Protein AF-A0A352KC32-F1 (afdb_monomer)

Structure (mmCIF, N/CA/C/O backbone):
data_AF-A0A352KC32-F1
#
_entry.id   AF-A0A352KC32-F1
#
loop_
_atom_site.group_PDB
_atom_site.id
_atom_site.type_symbol
_atom_site.label_atom_id
_atom_site.label_alt_id
_atom_site.label_comp_id
_atom_site.label_asym_id
_atom_site.label_entity_id
_atom_site.label_seq_id
_atom_site.pdbx_PDB_ins_code
_atom_site.Cartn_x
_atom_site.Cartn_y
_atom_site.Cartn_z
_atom_site.occupancy
_atom_site.B_iso_or_equiv
_atom_site.auth_seq_id
_atom_site.auth_comp_id
_atom_site.auth_asym_id
_atom_site.auth_atom_id
_atom_site.pdbx_PDB_model_num
ATOM 1 N N . MET A 1 1 ? 51.357 -17.693 -65.864 1.00 36.91 1 MET A N 1
ATOM 2 C CA . MET A 1 1 ? 51.277 -16.265 -65.461 1.00 36.91 1 MET A CA 1
ATOM 3 C C . MET A 1 1 ? 49.953 -16.046 -64.726 1.00 36.91 1 MET A C 1
ATOM 5 O O . MET A 1 1 ? 49.029 -16.801 -64.995 1.00 36.91 1 MET A O 1
ATOM 9 N N . PRO A 1 2 ? 49.910 -15.166 -63.713 1.00 43.62 2 PRO A N 1
ATOM 10 C CA . PRO A 1 2 ? 49.314 -15.460 -62.405 1.00 43.62 2 PRO A CA 1
ATOM 11 C C . PRO A 1 2 ? 47.832 -15.084 -62.255 1.00 43.62 2 PRO A C 1
ATOM 13 O O . PRO A 1 2 ? 47.400 -14.008 -62.651 1.00 43.62 2 PRO A O 1
ATOM 16 N N . THR A 1 3 ? 47.097 -15.951 -61.563 1.00 60.97 3 THR A N 1
ATOM 17 C CA . THR A 1 3 ? 45.861 -15.674 -60.820 1.00 60.97 3 THR A CA 1
ATOM 18 C C . THR A 1 3 ? 46.192 -14.867 -59.562 1.00 60.97 3 THR A C 1
ATOM 20 O O . THR A 1 3 ? 46.919 -15.380 -58.714 1.00 60.97 3 THR A O 1
ATOM 23 N N . LYS A 1 4 ? 45.636 -13.658 -59.379 1.00 47.47 4 LYS A N 1
ATOM 24 C CA . LYS A 1 4 ? 45.514 -13.022 -58.051 1.00 47.47 4 LYS A CA 1
ATOM 25 C C . LYS A 1 4 ? 44.247 -12.162 -57.929 1.00 47.47 4 LYS A C 1
ATOM 27 O O . LYS A 1 4 ? 44.092 -11.168 -58.622 1.00 47.47 4 LYS A O 1
ATOM 32 N N . ALA A 1 5 ? 43.376 -12.647 -57.041 1.00 47.00 5 ALA A N 1
ATOM 33 C CA . ALA A 1 5 ? 42.469 -11.965 -56.117 1.00 47.00 5 ALA A CA 1
ATOM 34 C C . ALA A 1 5 ? 41.763 -10.668 -56.560 1.00 47.00 5 ALA A C 1
ATOM 36 O O . ALA A 1 5 ? 42.371 -9.608 -56.650 1.00 47.00 5 ALA A O 1
ATOM 37 N N . LYS A 1 6 ? 40.425 -10.736 -56.653 1.00 45.84 6 LYS A N 1
ATOM 38 C CA . LYS A 1 6 ? 39.566 -9.593 -56.318 1.00 45.84 6 LYS A CA 1
ATOM 39 C C . LYS A 1 6 ? 39.875 -9.202 -54.871 1.00 45.84 6 LYS A C 1
ATOM 41 O O . LYS A 1 6 ? 39.593 -9.980 -53.963 1.00 45.84 6 LYS A O 1
ATOM 46 N N . GLU A 1 7 ? 40.463 -8.032 -54.667 1.00 47.50 7 GLU A N 1
ATOM 47 C CA . GLU A 1 7 ? 40.561 -7.403 -53.354 1.00 47.50 7 GLU A CA 1
ATOM 48 C C . GLU A 1 7 ? 39.149 -7.039 -52.883 1.00 47.50 7 GLU A C 1
ATOM 50 O O . GLU A 1 7 ? 38.605 -5.987 -53.202 1.00 47.50 7 GLU A O 1
ATOM 55 N N . THR A 1 8 ? 38.513 -7.941 -52.142 1.00 46.59 8 THR A N 1
ATOM 56 C CA . THR A 1 8 ? 37.409 -7.581 -51.253 1.00 46.59 8 THR A CA 1
ATOM 57 C C . THR A 1 8 ? 38.009 -7.014 -49.976 1.00 46.59 8 THR A C 1
ATOM 59 O O . THR A 1 8 ? 38.091 -7.700 -48.958 1.00 46.59 8 THR A O 1
ATOM 62 N N . THR A 1 9 ? 38.467 -5.768 -50.031 1.00 52.62 9 THR A N 1
ATOM 63 C CA . THR A 1 9 ? 38.640 -4.967 -48.818 1.00 52.62 9 THR A CA 1
ATOM 64 C C . THR A 1 9 ? 37.227 -4.641 -48.325 1.00 52.62 9 THR A C 1
ATOM 66 O O . THR A 1 9 ? 36.466 -4.056 -49.100 1.00 52.62 9 THR A O 1
ATOM 69 N N . PRO A 1 10 ? 36.806 -5.034 -47.106 1.00 53.97 10 PRO A N 1
ATOM 70 C CA . PRO A 1 10 ? 35.494 -4.657 -46.592 1.00 53.97 10 PRO A CA 1
ATOM 71 C C . PRO A 1 10 ? 35.464 -3.133 -46.484 1.00 53.97 10 PRO A C 1
ATOM 73 O O . PRO A 1 10 ? 36.173 -2.546 -45.668 1.00 53.97 10 PRO A O 1
ATOM 76 N N . GLY A 1 11 ? 34.725 -2.487 -47.382 1.00 51.56 11 GLY A N 1
ATOM 77 C CA . GLY A 1 11 ? 34.637 -1.038 -47.433 1.00 51.56 11 GLY A CA 1
ATOM 78 C C . GLY A 1 11 ? 34.040 -0.501 -46.138 1.00 51.56 11 GLY A C 1
ATOM 79 O O . GLY A 1 11 ? 32.952 -0.902 -45.724 1.00 51.56 11 GLY A O 1
ATOM 80 N N . PHE A 1 12 ? 34.744 0.444 -45.526 1.00 61.41 12 PHE A N 1
ATOM 81 C CA . PHE A 1 12 ? 34.192 1.377 -44.550 1.00 61.41 12 PHE A CA 1
ATOM 82 C C . PHE A 1 12 ? 33.268 2.356 -45.309 1.00 61.41 12 PHE A C 1
ATOM 84 O O . PHE A 1 12 ? 33.608 3.505 -45.566 1.00 61.41 12 PHE A O 1
ATOM 91 N N . ASP A 1 13 ? 32.147 1.839 -45.808 1.00 74.75 13 ASP A N 1
ATOM 92 C CA . ASP A 1 13 ? 31.092 2.580 -46.505 1.00 74.75 13 ASP A CA 1
ATOM 93 C C . ASP A 1 13 ? 30.284 3.413 -45.485 1.00 74.75 13 ASP A C 1
ATOM 95 O O . ASP A 1 13 ? 30.154 3.039 -44.317 1.00 74.75 13 ASP A O 1
ATOM 99 N N . LYS A 1 14 ? 29.740 4.555 -45.923 1.00 76.75 14 LYS A N 1
ATOM 100 C CA . LYS A 1 14 ? 28.806 5.402 -45.171 1.00 76.75 14 LYS A CA 1
ATOM 101 C C . LYS A 1 14 ? 27.666 4.593 -44.533 1.00 76.75 14 LYS A C 1
ATOM 103 O O . LYS A 1 14 ? 27.312 4.878 -43.394 1.00 76.75 14 LYS A O 1
ATOM 108 N N . SER A 1 15 ? 27.153 3.561 -45.207 1.00 78.56 15 SER A N 1
ATOM 109 C CA . SER A 1 15 ? 26.128 2.658 -44.659 1.00 78.56 15 SER A CA 1
ATOM 110 C C . SER A 1 15 ? 26.620 1.889 -43.420 1.00 78.56 15 SER A C 1
ATOM 112 O O . SER A 1 15 ? 25.914 1.794 -42.416 1.00 78.56 15 SER A O 1
ATOM 114 N N . THR A 1 16 ? 27.869 1.416 -43.440 1.00 79.44 16 THR A N 1
ATOM 115 C CA . THR A 1 16 ? 28.534 0.769 -42.301 1.00 79.44 16 THR A CA 1
ATOM 116 C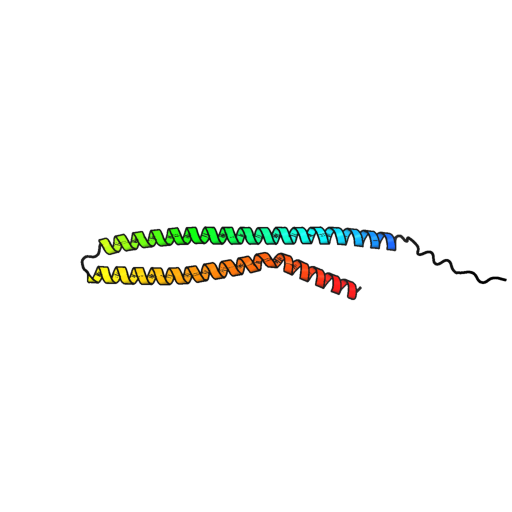 C . THR A 1 16 ? 28.749 1.760 -41.158 1.00 79.44 16 THR A C 1
ATOM 118 O O . THR A 1 16 ? 28.529 1.414 -39.999 1.00 79.44 16 THR A O 1
ATOM 121 N N . MET A 1 17 ? 29.130 3.006 -41.457 1.00 80.38 17 MET A N 1
ATOM 122 C CA . MET A 1 17 ? 29.277 4.058 -40.442 1.00 80.38 17 MET A CA 1
ATOM 123 C C . MET A 1 17 ? 27.938 4.430 -39.789 1.00 80.38 17 MET A C 1
ATOM 125 O O . MET A 1 17 ? 27.876 4.548 -38.567 1.00 80.38 17 MET A O 1
ATOM 129 N N . GLU A 1 18 ? 26.865 4.555 -40.572 1.00 82.25 18 GLU A N 1
ATOM 130 C CA . GLU A 1 18 ? 25.507 4.809 -40.073 1.00 82.25 18 GLU A CA 1
ATOM 131 C C . GLU A 1 18 ? 24.999 3.645 -39.210 1.00 82.25 18 GLU A C 1
ATOM 133 O O . GLU A 1 18 ? 24.436 3.874 -38.141 1.00 82.25 18 GLU A O 1
ATOM 138 N N . ALA A 1 19 ? 25.255 2.396 -39.612 1.00 80.62 19 ALA A N 1
ATOM 139 C CA . ALA A 1 19 ? 24.900 1.215 -38.824 1.00 80.62 19 ALA A CA 1
ATOM 140 C C . ALA A 1 19 ? 25.668 1.146 -37.492 1.00 80.62 19 ALA A C 1
ATOM 142 O O . ALA A 1 19 ? 25.079 0.839 -36.453 1.00 80.62 19 ALA A O 1
ATOM 143 N N . VAL A 1 20 ? 26.967 1.468 -37.499 1.00 80.88 20 VAL A N 1
ATOM 144 C CA . VAL A 1 20 ? 27.791 1.543 -36.280 1.00 80.88 20 VAL A CA 1
ATOM 145 C C . VAL A 1 20 ? 27.304 2.665 -35.361 1.00 80.88 20 VAL A C 1
ATOM 147 O O . VAL A 1 20 ? 27.170 2.443 -34.158 1.00 80.88 20 VAL A O 1
ATOM 150 N N . GLN A 1 21 ? 26.983 3.839 -35.910 1.00 84.62 21 GLN A N 1
ATOM 151 C CA . GLN A 1 21 ? 26.461 4.963 -35.133 1.00 84.62 21 GLN A CA 1
ATOM 152 C C . GLN A 1 21 ? 25.099 4.634 -34.507 1.00 84.62 21 GLN A C 1
ATOM 154 O O . GLN A 1 21 ? 24.927 4.799 -33.301 1.00 84.62 21 GLN A O 1
ATOM 159 N N . GLN A 1 22 ? 24.168 4.070 -35.281 1.00 84.69 22 GLN A N 1
ATOM 160 C CA . GLN A 1 22 ? 22.869 3.631 -34.763 1.00 84.69 22 GLN A CA 1
ATOM 161 C C . GLN A 1 22 ? 23.007 2.522 -33.710 1.00 84.69 22 GLN A C 1
ATOM 163 O O . GLN A 1 22 ? 22.259 2.500 -32.735 1.00 84.69 22 GLN A O 1
ATOM 168 N N . GLY A 1 23 ? 23.955 1.594 -33.875 1.00 82.44 23 GLY A N 1
ATOM 169 C CA . GLY A 1 23 ? 24.241 0.560 -32.877 1.00 82.44 23 GLY A CA 1
ATOM 170 C C . GLY A 1 23 ? 24.772 1.140 -31.562 1.00 82.44 23 GLY A C 1
ATOM 171 O O . GLY A 1 23 ? 24.360 0.707 -30.480 1.00 82.44 23 GLY A O 1
ATOM 172 N N . ALA A 1 24 ? 25.641 2.150 -31.648 1.00 82.38 24 ALA A N 1
ATOM 173 C CA . ALA A 1 24 ? 26.161 2.862 -30.486 1.00 82.38 24 ALA A CA 1
ATOM 174 C C . ALA A 1 24 ? 25.058 3.655 -29.761 1.00 82.38 24 ALA A C 1
ATOM 176 O O . ALA A 1 24 ? 24.911 3.507 -28.548 1.00 82.38 24 ALA A O 1
ATOM 177 N N . GLU A 1 25 ? 24.241 4.421 -30.493 1.00 85.75 25 GLU A N 1
ATOM 178 C CA . GLU A 1 25 ? 23.099 5.174 -29.946 1.00 85.75 25 GLU A CA 1
ATOM 179 C C . GLU A 1 25 ? 22.099 4.240 -29.245 1.00 85.75 25 GLU A C 1
ATOM 181 O O . GLU A 1 25 ? 21.777 4.446 -28.075 1.00 85.75 25 GLU A O 1
ATOM 186 N N . ARG A 1 26 ? 21.720 3.124 -29.887 1.00 84.69 26 ARG A N 1
ATOM 187 C CA . ARG A 1 26 ? 20.834 2.111 -29.282 1.00 84.69 26 ARG A CA 1
ATOM 188 C C . ARG A 1 26 ? 21.394 1.530 -27.987 1.00 84.69 26 ARG A C 1
ATOM 190 O O . ARG A 1 26 ? 20.644 1.322 -27.040 1.00 84.69 26 ARG A O 1
ATOM 197 N N . THR A 1 27 ? 22.697 1.262 -27.926 1.00 85.69 27 THR A N 1
ATOM 198 C CA . THR A 1 27 ? 23.332 0.700 -26.721 1.00 85.69 27 THR A CA 1
ATOM 199 C C . THR A 1 27 ? 23.298 1.692 -25.557 1.00 85.69 27 THR A C 1
ATOM 201 O O . THR A 1 27 ? 23.028 1.311 -24.412 1.00 85.69 27 THR A O 1
ATOM 204 N N . VAL A 1 28 ? 23.549 2.971 -25.845 1.00 88.88 28 VAL A N 1
ATOM 205 C CA . VAL A 1 28 ? 23.486 4.048 -24.852 1.00 88.88 28 VAL A CA 1
ATOM 206 C C . VAL A 1 28 ? 22.059 4.224 -24.340 1.00 88.88 28 VAL A C 1
ATOM 208 O O . VAL A 1 28 ? 21.856 4.263 -23.126 1.00 88.88 28 VAL A O 1
ATOM 211 N N . ASP A 1 29 ? 21.072 4.269 -25.230 1.00 89.31 29 ASP A N 1
ATOM 212 C CA . ASP A 1 29 ? 19.675 4.475 -24.841 1.00 89.31 29 ASP A CA 1
ATOM 213 C C . ASP A 1 29 ? 19.110 3.270 -24.082 1.00 89.31 29 ASP A C 1
ATOM 215 O O . ASP A 1 29 ? 18.513 3.439 -23.023 1.00 89.31 29 ASP A O 1
ATOM 219 N N . MET A 1 30 ? 19.430 2.038 -24.497 1.00 88.69 30 MET A N 1
ATOM 220 C CA . MET A 1 30 ? 19.081 0.841 -23.722 1.00 88.69 30 MET A CA 1
ATOM 221 C C . MET A 1 30 ? 19.645 0.875 -22.297 1.00 88.69 30 MET A C 1
ATOM 223 O O . MET A 1 30 ? 18.973 0.437 -21.361 1.00 88.69 30 MET A O 1
ATOM 227 N N . SER A 1 31 ? 20.869 1.382 -22.127 1.00 90.44 31 SER A N 1
ATOM 228 C CA . SER A 1 31 ? 21.504 1.505 -20.811 1.00 90.44 31 SER A CA 1
ATOM 229 C C . SER A 1 31 ? 20.808 2.555 -19.941 1.00 90.44 31 SER A C 1
ATOM 231 O O . SER A 1 31 ? 20.578 2.302 -18.757 1.00 90.44 31 SER A O 1
ATOM 233 N N . LYS A 1 32 ? 20.435 3.704 -20.522 1.00 94.31 32 LYS A N 1
ATOM 234 C CA . LYS A 1 32 ? 19.669 4.753 -19.831 1.00 94.31 32 LYS A CA 1
ATOM 235 C C . LYS A 1 32 ? 18.296 4.251 -19.408 1.00 94.31 32 LYS A C 1
ATOM 237 O O . LYS A 1 32 ? 17.977 4.316 -18.228 1.00 94.31 32 LYS A O 1
ATOM 242 N N . ASP A 1 33 ? 17.535 3.669 -20.327 1.00 93.94 33 ASP A N 1
ATOM 243 C CA . ASP A 1 33 ? 16.191 3.173 -20.039 1.00 93.94 33 ASP A CA 1
ATOM 244 C C . ASP A 1 33 ? 16.190 2.101 -18.935 1.00 93.94 33 ASP A C 1
ATOM 246 O O . ASP A 1 33 ? 15.267 2.023 -18.127 1.00 93.94 33 ASP A O 1
ATOM 250 N N . ASN A 1 34 ? 17.220 1.247 -18.884 1.00 94.31 34 ASN A N 1
ATOM 251 C CA . ASN A 1 34 ? 17.355 0.249 -17.820 1.00 94.31 34 ASN A CA 1
ATOM 252 C C . ASN A 1 34 ? 17.597 0.913 -16.455 1.00 94.31 34 ASN A C 1
ATOM 254 O O . ASN A 1 34 ? 17.052 0.467 -15.444 1.00 94.31 34 ASN A O 1
ATOM 258 N N . MET A 1 35 ? 18.398 1.982 -16.421 1.00 96.38 35 MET A N 1
ATOM 259 C CA . MET A 1 35 ? 18.627 2.772 -15.210 1.00 96.38 35 MET A CA 1
ATOM 260 C C . MET A 1 35 ? 17.356 3.512 -14.778 1.00 96.38 35 MET A C 1
ATOM 262 O O . MET A 1 35 ? 17.020 3.515 -13.594 1.00 96.38 35 MET A O 1
ATOM 266 N N . GLU A 1 36 ? 16.622 4.091 -15.728 1.00 96.50 36 GLU A N 1
ATOM 267 C CA . GLU A 1 36 ? 15.336 4.737 -15.472 1.00 96.50 36 GLU A CA 1
ATOM 268 C C . GLU A 1 36 ? 14.307 3.748 -14.928 1.00 96.50 36 GLU A C 1
ATOM 270 O O . GLU A 1 36 ? 13.661 4.042 -13.924 1.00 96.50 36 GLU A O 1
ATOM 275 N N . ALA A 1 37 ? 14.199 2.555 -15.518 1.00 97.38 37 ALA A N 1
ATOM 276 C CA . ALA A 1 37 ? 13.314 1.506 -15.024 1.00 97.38 37 ALA A CA 1
ATOM 277 C C . ALA A 1 37 ? 13.652 1.122 -13.577 1.00 97.38 37 ALA A C 1
ATOM 279 O O . ALA A 1 37 ? 12.757 1.009 -12.741 1.00 97.38 37 ALA A O 1
ATOM 280 N N . TRP A 1 38 ? 14.939 0.998 -13.243 1.00 96.44 38 TRP A N 1
ATOM 281 C CA . TRP A 1 38 ? 15.358 0.708 -11.872 1.00 96.44 38 TRP A CA 1
ATOM 282 C C . TRP A 1 38 ? 14.990 1.836 -10.898 1.00 96.44 38 TRP A C 1
ATOM 284 O O . TRP A 1 38 ? 14.420 1.580 -9.836 1.00 96.44 38 TRP A O 1
ATOM 294 N N . MET A 1 39 ? 15.224 3.092 -11.284 1.00 97.88 39 MET A N 1
ATOM 295 C CA . MET A 1 39 ? 14.814 4.264 -10.503 1.00 97.88 39 MET A CA 1
ATOM 296 C C . MET A 1 39 ? 13.294 4.328 -10.306 1.00 97.88 39 MET A C 1
ATOM 298 O O . MET A 1 3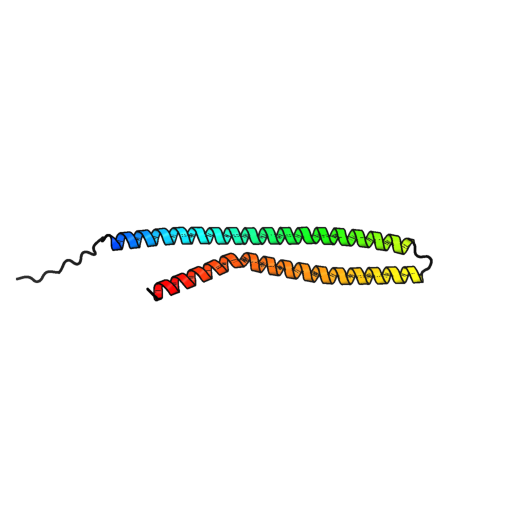9 ? 12.820 4.636 -9.210 1.00 97.88 39 MET A O 1
ATOM 302 N N . GLN A 1 40 ? 12.515 4.003 -11.339 1.00 97.69 40 GLN A N 1
ATOM 303 C CA . GLN A 1 40 ? 11.056 3.933 -11.258 1.00 97.69 40 GLN A CA 1
ATOM 304 C C . GLN A 1 40 ? 10.599 2.826 -10.301 1.00 97.69 40 GLN A C 1
ATOM 306 O O . GLN A 1 40 ? 9.749 3.089 -9.452 1.00 97.69 40 GLN A O 1
ATOM 311 N N . SER A 1 41 ? 11.206 1.637 -10.358 1.00 97.50 41 SER A N 1
ATOM 312 C CA . SER A 1 41 ? 10.945 0.535 -9.420 1.00 97.50 41 SER A CA 1
ATOM 313 C C . SER A 1 41 ? 11.250 0.920 -7.968 1.00 97.50 41 SER A C 1
ATOM 315 O O . SER A 1 41 ? 10.464 0.631 -7.060 1.00 97.50 41 SER A O 1
ATOM 317 N N . MET A 1 42 ? 12.370 1.611 -7.727 1.00 97.31 42 MET A N 1
ATOM 318 C CA . MET A 1 42 ? 12.724 2.112 -6.394 1.00 97.31 42 MET A CA 1
ATOM 319 C C . MET A 1 42 ? 11.702 3.135 -5.891 1.00 97.31 42 MET A C 1
ATOM 321 O O . MET A 1 42 ? 11.228 3.033 -4.761 1.00 97.31 42 MET A O 1
ATOM 325 N N . ASN A 1 43 ? 11.314 4.085 -6.742 1.00 98.00 43 ASN A N 1
ATOM 326 C CA . ASN A 1 43 ? 10.313 5.096 -6.412 1.00 98.00 43 ASN A CA 1
ATOM 327 C C . ASN A 1 43 ? 8.929 4.479 -6.141 1.00 98.00 43 ASN A C 1
ATOM 329 O O . ASN A 1 43 ? 8.247 4.882 -5.202 1.00 98.00 43 ASN A O 1
ATOM 333 N N . ALA A 1 44 ? 8.517 3.485 -6.932 1.00 97.75 44 ALA A N 1
ATOM 334 C CA . ALA A 1 44 ? 7.271 2.751 -6.719 1.00 97.75 44 ALA A CA 1
ATOM 335 C C . ALA A 1 44 ? 7.270 2.035 -5.360 1.00 97.75 44 ALA A C 1
ATOM 3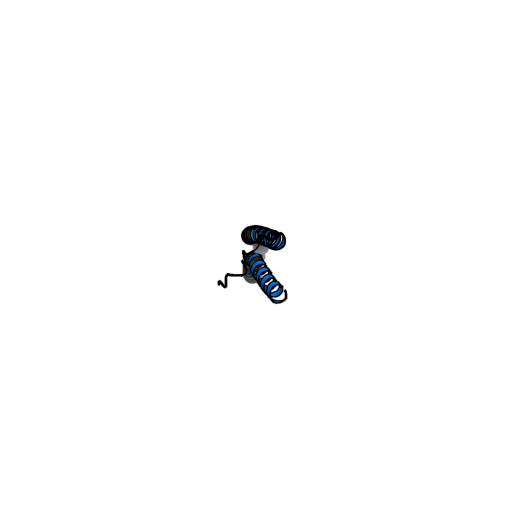37 O O . ALA A 1 44 ? 6.314 2.163 -4.594 1.00 97.75 44 ALA A O 1
ATOM 338 N N . THR A 1 45 ? 8.383 1.380 -5.017 1.00 97.38 45 THR A N 1
ATOM 339 C CA . THR A 1 45 ? 8.563 0.735 -3.708 1.00 97.38 45 THR A CA 1
ATOM 340 C C . THR A 1 45 ? 8.471 1.751 -2.570 1.00 97.38 45 THR A C 1
ATOM 342 O O . THR A 1 45 ? 7.721 1.542 -1.618 1.00 97.38 45 THR A O 1
ATOM 345 N N . ALA A 1 46 ? 9.185 2.877 -2.677 1.00 98.12 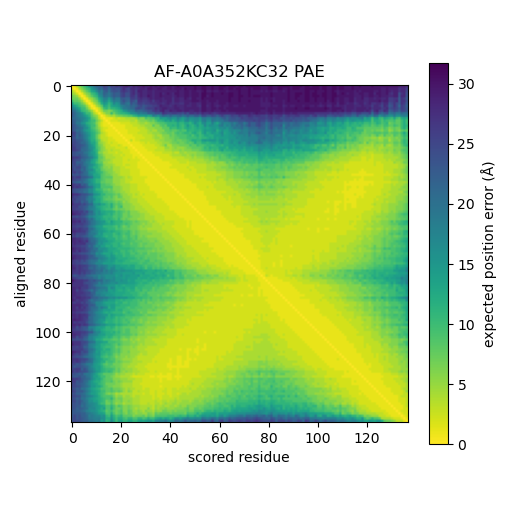46 ALA A N 1
ATOM 346 C CA . ALA A 1 46 ? 9.169 3.934 -1.667 1.00 98.12 46 ALA A CA 1
ATOM 347 C C . ALA A 1 46 ? 7.750 4.476 -1.434 1.00 98.12 46 ALA A C 1
ATOM 349 O O . ALA A 1 46 ? 7.288 4.526 -0.296 1.00 98.12 46 ALA A O 1
ATOM 350 N N . LYS A 1 47 ? 7.010 4.770 -2.510 1.00 97.56 47 LYS A N 1
ATOM 351 C CA . LYS A 1 47 ? 5.604 5.198 -2.428 1.00 97.56 47 LYS A CA 1
ATOM 352 C C . LYS A 1 47 ? 4.696 4.134 -1.813 1.00 97.56 47 LYS A C 1
ATOM 354 O O . LYS A 1 47 ? 3.768 4.473 -1.085 1.00 97.56 47 LYS A O 1
ATOM 359 N N . GLY A 1 48 ? 4.927 2.855 -2.108 1.00 97.12 48 GLY A N 1
ATOM 360 C CA . GLY A 1 48 ? 4.192 1.755 -1.483 1.00 97.12 48 GLY A CA 1
ATOM 361 C C . GLY A 1 48 ? 4.391 1.716 0.034 1.00 97.12 48 GLY A C 1
ATOM 362 O O . GLY A 1 48 ? 3.418 1.613 0.781 1.00 97.12 48 GLY A O 1
ATOM 363 N N . LEU A 1 49 ? 5.632 1.899 0.491 1.00 97.44 49 LEU A N 1
ATOM 364 C CA . LEU A 1 49 ? 5.965 1.987 1.915 1.00 97.44 49 LEU A CA 1
ATOM 365 C C . LEU A 1 49 ? 5.358 3.227 2.584 1.00 97.44 49 LEU A C 1
ATOM 367 O O . LEU A 1 49 ? 4.817 3.121 3.685 1.00 97.44 49 LEU A O 1
ATOM 371 N N . GLU A 1 50 ? 5.396 4.386 1.924 1.00 97.69 50 GLU A N 1
ATOM 372 C CA . GLU A 1 50 ? 4.744 5.608 2.413 1.00 97.69 50 GLU A CA 1
ATOM 373 C C . GLU A 1 50 ? 3.240 5.401 2.605 1.00 97.69 50 GLU A C 1
ATOM 375 O O . GLU A 1 50 ? 2.699 5.748 3.656 1.00 97.69 50 GLU A O 1
ATOM 380 N N . LYS A 1 51 ? 2.572 4.775 1.627 1.00 97.25 51 LYS A N 1
ATOM 381 C CA . LYS A 1 51 ? 1.148 4.440 1.725 1.00 97.25 51 LYS A CA 1
ATOM 382 C C . LYS A 1 51 ? 0.875 3.501 2.900 1.00 97.25 51 LYS A C 1
ATOM 384 O O . LYS A 1 51 ? -0.017 3.790 3.688 1.00 97.25 51 LYS A O 1
ATOM 389 N N . LEU A 1 52 ? 1.639 2.413 3.044 1.00 97.06 52 LEU A N 1
ATOM 390 C CA . LEU A 1 52 ? 1.493 1.462 4.160 1.00 97.06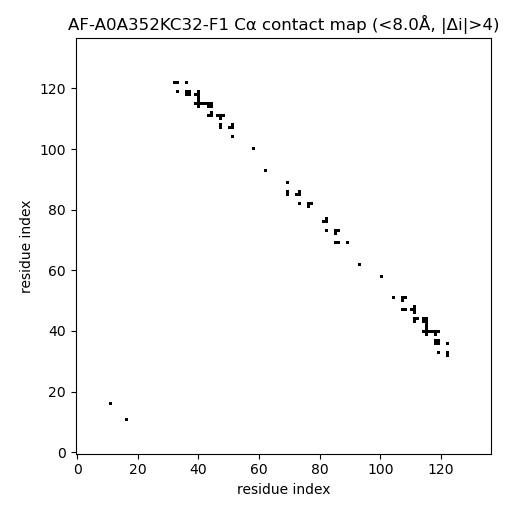 52 LEU A CA 1
ATOM 391 C C . LEU A 1 52 ? 1.669 2.141 5.526 1.00 97.06 52 LEU A C 1
ATOM 393 O O . LEU A 1 52 ? 0.912 1.879 6.458 1.00 97.06 52 LEU A O 1
ATOM 397 N N . SER A 1 53 ? 2.650 3.036 5.643 1.00 96.25 53 SER A N 1
ATOM 398 C CA . SER A 1 53 ? 2.872 3.816 6.863 1.00 96.25 53 SER A CA 1
ATOM 399 C C . SER A 1 53 ? 1.699 4.756 7.160 1.00 96.25 53 SER A C 1
ATOM 401 O O . SER A 1 53 ? 1.188 4.777 8.282 1.00 96.25 53 SER A O 1
ATOM 403 N N . GLY A 1 54 ? 1.227 5.490 6.146 1.00 97.50 54 GLY A N 1
ATOM 404 C CA . GLY A 1 54 ? 0.066 6.372 6.265 1.00 97.50 54 GLY A CA 1
ATOM 4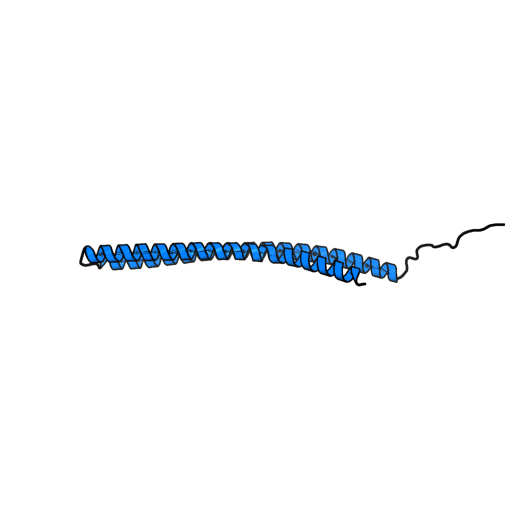05 C C . GLY A 1 54 ? -1.190 5.623 6.704 1.00 97.50 54 GLY A C 1
ATOM 406 O O . GLY A 1 54 ? -1.885 6.068 7.614 1.00 97.50 54 GLY A O 1
ATOM 407 N N . GLU A 1 55 ? -1.414 4.445 6.132 1.00 97.00 55 GLU A N 1
ATOM 408 C CA . GLU A 1 55 ? -2.535 3.575 6.465 1.00 97.00 55 GLU A CA 1
ATOM 409 C C . GLU A 1 55 ? -2.507 3.104 7.926 1.00 97.00 55 GLU A C 1
ATOM 411 O O . GLU A 1 55 ? -3.520 3.157 8.621 1.00 97.00 55 GLU A O 1
ATOM 416 N N . ASN A 1 56 ? -1.341 2.697 8.435 1.00 94.50 56 ASN A N 1
ATOM 417 C CA . ASN A 1 56 ? -1.202 2.308 9.841 1.00 94.50 56 ASN A CA 1
ATOM 418 C C . ASN A 1 56 ? -1.518 3.468 10.797 1.00 94.50 56 ASN A C 1
ATOM 420 O O . ASN A 1 56 ? -2.136 3.262 11.843 1.00 94.50 56 ASN A O 1
ATOM 424 N N . LEU A 1 57 ? -1.107 4.691 10.447 1.00 97.75 57 LEU A N 1
ATOM 425 C CA . LEU A 1 57 ? -1.420 5.882 11.238 1.00 97.75 57 LEU A CA 1
ATOM 426 C C . LEU A 1 57 ? -2.913 6.217 11.200 1.00 97.75 57 LEU A C 1
ATOM 428 O O . LEU A 1 57 ? -3.471 6.625 12.220 1.00 97.75 57 LEU A O 1
ATOM 432 N N . GLU A 1 58 ? -3.559 6.063 10.047 1.00 96.69 58 GLU A N 1
ATOM 433 C CA . GLU A 1 58 ? -5.000 6.268 9.898 1.00 96.69 58 GLU A CA 1
ATOM 434 C C . GLU A 1 58 ? -5.792 5.249 10.724 1.00 96.69 58 GLU A C 1
ATOM 436 O O . GLU A 1 58 ? -6.651 5.638 11.518 1.00 96.69 58 GLU A O 1
ATOM 441 N N . PHE A 1 59 ? -5.427 3.968 10.645 1.00 97.19 59 PHE A N 1
ATOM 442 C CA . PHE A 1 59 ? -6.040 2.907 11.442 1.00 97.19 59 PHE A CA 1
ATOM 443 C C . PHE A 1 59 ? -5.865 3.122 12.954 1.00 97.19 59 PHE A C 1
ATOM 445 O O . PHE A 1 59 ? -6.810 2.935 13.725 1.00 97.19 59 PHE A O 1
ATOM 452 N N . ALA A 1 60 ? -4.683 3.566 13.395 1.00 96.50 60 ALA A N 1
ATOM 453 C CA . ALA A 1 60 ? -4.430 3.878 14.802 1.00 96.50 60 ALA A CA 1
ATOM 454 C C . ALA A 1 60 ? -5.318 5.027 15.309 1.00 96.50 60 ALA A C 1
ATOM 456 O O . ALA A 1 60 ? -5.897 4.928 16.393 1.00 96.50 60 ALA A O 1
ATOM 457 N N . LYS A 1 61 ? -5.467 6.097 14.514 1.00 97.81 61 LYS A N 1
ATOM 458 C CA . LYS A 1 61 ? -6.377 7.210 14.832 1.00 97.81 61 LYS A CA 1
ATOM 459 C C . LYS A 1 61 ? -7.823 6.735 14.910 1.00 97.81 61 LYS A C 1
ATOM 461 O O . LYS A 1 61 ? -8.495 7.006 15.900 1.00 97.81 61 LYS A O 1
ATOM 466 N N . HIS A 1 62 ? -8.268 5.970 13.916 1.00 96.06 62 HIS A N 1
ATOM 467 C CA . HIS A 1 62 ? -9.622 5.428 13.880 1.00 96.06 62 HIS A CA 1
ATOM 468 C C . HIS A 1 62 ? -9.930 4.558 15.109 1.00 96.06 62 HIS A C 1
ATOM 470 O O . HIS A 1 62 ? -10.943 4.756 15.778 1.00 96.06 62 HIS A O 1
ATOM 476 N N . THR A 1 63 ? -9.009 3.658 15.463 1.00 95.44 63 THR A N 1
ATOM 477 C CA . THR A 1 63 ? -9.130 2.792 16.646 1.00 95.44 63 THR A CA 1
ATOM 478 C C . THR A 1 63 ? -9.222 3.606 17.939 1.00 95.44 63 THR A C 1
ATOM 480 O O . THR A 1 63 ? -10.008 3.279 18.833 1.00 95.44 63 THR A O 1
ATOM 483 N N . MET A 1 64 ? -8.436 4.681 18.057 1.00 97.38 64 MET A N 1
ATOM 484 C CA . MET A 1 64 ? -8.476 5.575 19.216 1.00 97.38 64 MET A CA 1
ATOM 485 C C . MET A 1 64 ? -9.827 6.295 19.331 1.00 97.38 64 MET A C 1
ATOM 487 O O . MET A 1 64 ? -10.410 6.325 20.418 1.00 97.38 64 MET A O 1
ATOM 491 N N . ASP A 1 65 ? -10.349 6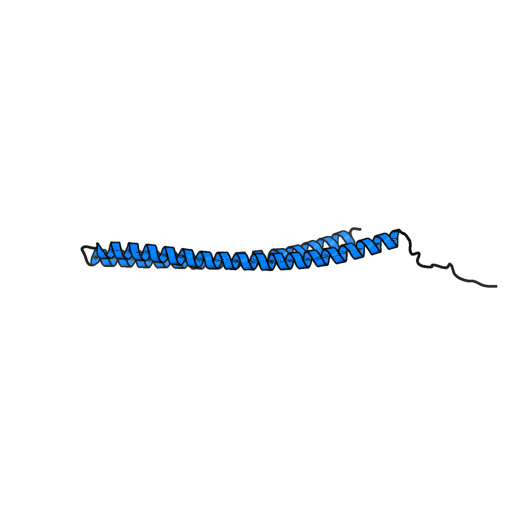.827 18.226 1.00 96.56 65 ASP A N 1
ATOM 492 C CA . ASP A 1 65 ? -11.643 7.515 18.198 1.00 96.56 65 ASP A CA 1
ATOM 493 C C . ASP A 1 65 ? -12.797 6.573 18.581 1.00 96.56 65 ASP A C 1
ATOM 495 O O . ASP A 1 65 ? -13.634 6.914 19.428 1.00 96.56 65 ASP A O 1
ATOM 499 N N . GLU A 1 66 ? -12.810 5.353 18.036 1.00 95.44 66 GLU A N 1
ATOM 500 C CA . GLU A 1 66 ? -13.805 4.331 18.379 1.00 95.44 66 GLU A CA 1
ATOM 501 C C . GLU A 1 66 ? -13.683 3.878 19.843 1.00 95.44 66 GLU A C 1
ATOM 503 O O . GLU A 1 66 ? -14.698 3.745 20.530 1.00 95.44 66 GLU A O 1
ATOM 508 N N . SER A 1 67 ? -12.464 3.747 20.378 1.00 95.12 67 SER A N 1
ATOM 509 C CA . SER A 1 67 ? -12.239 3.429 21.799 1.00 95.12 67 SER A CA 1
ATOM 510 C C . SER A 1 67 ? -12.814 4.502 22.730 1.00 95.12 67 SER A C 1
ATOM 512 O O . SER A 1 67 ? -13.447 4.191 23.746 1.00 95.12 67 SER A O 1
ATOM 514 N N . ILE A 1 68 ? -12.626 5.783 22.391 1.00 97.44 68 ILE A N 1
ATOM 515 C CA . ILE A 1 68 ? -13.169 6.913 23.160 1.00 97.44 68 ILE A CA 1
ATOM 516 C C . ILE A 1 68 ? -14.699 6.901 23.113 1.00 97.44 68 ILE A C 1
ATOM 518 O O . ILE A 1 68 ? -15.357 7.096 24.140 1.00 97.44 68 ILE A O 1
ATOM 522 N N . LYS A 1 69 ? -15.276 6.666 21.934 1.00 96.38 69 LYS A N 1
ATOM 523 C CA . LYS A 1 69 ? -16.726 6.576 21.738 1.00 96.38 69 LYS A CA 1
ATOM 524 C C . LYS A 1 69 ? -17.331 5.415 22.527 1.00 96.38 69 LYS A C 1
ATOM 526 O O . LYS A 1 69 ? -18.303 5.628 23.251 1.00 96.38 69 LYS A O 1
ATOM 531 N N . ALA A 1 70 ? -16.723 4.231 22.458 1.00 96.44 70 ALA A N 1
ATOM 532 C CA . ALA A 1 70 ? -17.145 3.063 23.223 1.00 96.44 70 ALA A CA 1
ATOM 533 C C . ALA A 1 70 ? -17.059 3.320 24.733 1.00 96.44 70 ALA A C 1
ATOM 535 O O . ALA A 1 70 ? -18.011 3.045 25.459 1.00 96.44 70 ALA A O 1
ATOM 536 N N . SER A 1 71 ? -15.969 3.936 25.203 1.00 96.00 71 SER A N 1
ATOM 537 C CA . SER A 1 71 ? -15.795 4.292 26.619 1.00 96.00 71 SER A CA 1
ATOM 538 C C . SER A 1 71 ? -16.891 5.235 27.116 1.00 96.00 71 SER A C 1
ATOM 540 O O . SER A 1 71 ? -17.492 4.985 28.160 1.00 96.00 71 SER A O 1
ATOM 542 N N . LYS A 1 72 ? -17.208 6.289 26.352 1.00 97.00 72 LYS A N 1
ATOM 543 C CA . LYS A 1 72 ? -18.300 7.219 26.687 1.00 97.00 72 LYS A CA 1
ATOM 544 C C . LYS A 1 72 ? -19.655 6.513 26.740 1.00 97.00 72 LYS A C 1
ATOM 546 O O . LYS A 1 72 ? -20.417 6.746 27.675 1.00 97.00 72 LYS A O 1
ATOM 551 N N . ALA A 1 73 ? -19.938 5.642 25.771 1.00 95.75 73 ALA A N 1
ATOM 552 C CA . ALA A 1 73 ? -21.182 4.879 25.734 1.00 95.75 73 ALA A CA 1
ATOM 553 C C . ALA A 1 73 ? -21.303 3.952 26.953 1.00 95.75 73 ALA A C 1
ATOM 555 O O . ALA A 1 73 ? -22.314 3.982 27.654 1.00 95.75 73 ALA A O 1
ATOM 556 N N . MET A 1 74 ? -20.245 3.200 27.262 1.00 96.12 74 MET A N 1
ATOM 557 C CA . MET A 1 74 ? -20.202 2.299 28.416 1.00 96.12 74 MET A CA 1
ATOM 558 C C . MET A 1 74 ? -20.362 3.040 29.747 1.00 96.12 74 MET A C 1
ATOM 560 O O . MET A 1 74 ? -21.089 2.569 30.615 1.00 96.12 74 MET A O 1
ATOM 564 N N . MET A 1 75 ? -19.751 4.220 29.906 1.00 95.44 75 MET A N 1
ATOM 565 C CA . MET A 1 75 ? -19.928 5.058 31.103 1.00 95.44 75 MET A CA 1
ATOM 566 C C . MET A 1 75 ? -21.354 5.601 31.256 1.00 95.44 75 MET A C 1
ATOM 568 O O . MET A 1 75 ? -21.767 5.922 32.368 1.00 95.44 75 MET A O 1
ATOM 572 N N . SER A 1 76 ? -22.103 5.725 30.158 1.00 96.06 76 SER A N 1
ATOM 573 C CA . SER A 1 76 ? -23.499 6.176 30.181 1.00 96.06 76 SER A CA 1
ATOM 574 C C . SER A 1 76 ? -24.512 5.050 30.420 1.00 96.06 76 SER A C 1
ATOM 576 O O . SER A 1 76 ? -25.698 5.336 30.598 1.00 96.06 76 SER A O 1
ATOM 578 N N . ALA A 1 77 ? -24.052 3.792 30.450 1.00 97.00 77 ALA A N 1
ATOM 579 C CA . ALA A 1 77 ? -24.901 2.630 30.665 1.00 97.00 77 ALA A CA 1
ATOM 580 C C . ALA A 1 77 ? -25.529 2.660 32.066 1.00 97.00 77 ALA A C 1
ATOM 582 O O . ALA A 1 77 ? -24.850 2.847 33.077 1.00 97.00 77 ALA A O 1
ATOM 583 N N . LYS A 1 78 ? -26.842 2.441 32.137 1.00 96.81 78 LYS A N 1
ATOM 584 C CA . LYS A 1 78 ? -27.616 2.481 33.390 1.00 96.81 78 LYS A CA 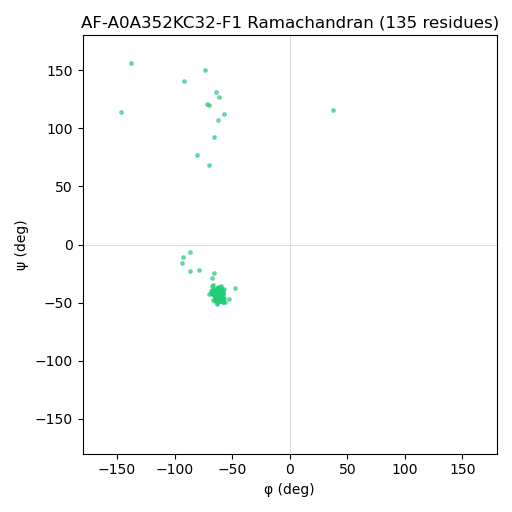1
ATOM 585 C C . LYS A 1 78 ? -27.752 1.111 34.042 1.00 96.81 78 LYS A C 1
ATOM 587 O O . LYS A 1 78 ? -28.145 1.015 35.202 1.00 96.81 78 LYS A O 1
ATOM 592 N N . THR A 1 79 ? -27.471 0.047 33.291 1.00 97.06 79 THR A N 1
ATOM 593 C CA . THR A 1 79 ? -27.609 -1.340 33.743 1.00 97.06 79 THR A CA 1
ATOM 594 C C . THR A 1 79 ? -26.422 -2.189 33.300 1.00 97.06 79 THR A C 1
ATOM 596 O O . THR A 1 79 ? -25.776 -1.904 32.292 1.00 97.06 79 THR A O 1
ATOM 599 N N . MET A 1 80 ? -26.171 -3.287 34.019 1.00 94.94 80 MET A N 1
ATOM 600 C CA . MET A 1 80 ? -25.153 -4.268 33.626 1.00 94.94 80 MET A CA 1
ATOM 601 C C . MET A 1 80 ? -25.448 -4.884 32.248 1.00 94.94 80 MET A C 1
ATOM 603 O O . MET A 1 80 ? -24.537 -5.094 31.456 1.00 94.94 80 MET A O 1
ATOM 607 N N . GLN A 1 81 ? -26.721 -5.134 31.930 1.00 96.81 81 GLN A N 1
ATOM 608 C CA . GLN A 1 81 ? -27.115 -5.700 30.638 1.00 96.81 81 GLN A CA 1
ATOM 609 C C . GLN A 1 81 ? -26.782 -4.759 29.467 1.00 96.81 81 GLN A C 1
ATOM 611 O O . GLN A 1 81 ? -26.295 -5.205 28.426 1.00 96.81 81 GLN A O 1
ATOM 616 N N . GLU A 1 82 ? -27.020 -3.458 29.642 1.00 96.69 82 GLU A N 1
ATOM 617 C CA . GLU A 1 82 ? -26.667 -2.428 28.659 1.00 96.69 82 GLU A CA 1
ATOM 618 C C . GLU A 1 82 ? -25.148 -2.346 28.470 1.00 96.69 82 GLU A C 1
ATOM 620 O O . GLU A 1 82 ? -24.669 -2.363 27.338 1.00 96.69 82 GLU A O 1
ATOM 625 N N . PHE A 1 83 ? -24.387 -2.371 29.567 1.00 95.81 83 PHE A N 1
ATOM 626 C CA . PHE A 1 83 ? -22.925 -2.407 29.521 1.00 95.81 83 PHE A CA 1
ATOM 627 C C . PHE A 1 83 ? -22.394 -3.630 28.752 1.00 95.81 83 PHE A C 1
ATOM 629 O O . PHE A 1 83 ? -21.559 -3.480 27.862 1.00 95.81 83 PHE A O 1
ATOM 636 N N . ILE A 1 84 ? -22.901 -4.835 29.046 1.00 96.75 84 ILE A N 1
ATOM 637 C CA . ILE A 1 84 ? -22.495 -6.077 28.361 1.00 96.75 84 ILE A CA 1
ATOM 638 C C . ILE A 1 84 ? -22.793 -6.000 26.860 1.00 96.75 84 ILE A C 1
ATOM 640 O O . ILE A 1 84 ? -21.978 -6.438 26.045 1.00 96.75 84 ILE A O 1
ATOM 644 N N . THR A 1 85 ? -23.939 -5.427 26.488 1.00 96.50 85 THR A N 1
ATOM 645 C CA . THR A 1 85 ? -24.317 -5.241 25.080 1.00 96.50 85 THR A CA 1
ATOM 646 C C . THR A 1 85 ? -23.328 -4.306 24.381 1.00 96.50 85 THR A C 1
ATOM 648 O O . THR A 1 85 ? -22.742 -4.689 23.372 1.00 96.50 85 THR A O 1
ATOM 651 N N . LEU A 1 86 ? -23.040 -3.142 24.974 1.00 97.69 86 LEU A N 1
ATOM 652 C CA . LEU A 1 86 ? -22.078 -2.172 24.436 1.00 97.69 86 LEU A CA 1
ATOM 653 C C . LEU A 1 86 ? -20.664 -2.753 24.300 1.00 97.69 86 LEU A C 1
ATOM 655 O O . LEU A 1 86 ? -20.013 -2.559 23.274 1.00 97.69 86 LEU A O 1
ATOM 659 N N . GLN A 1 87 ? -20.194 -3.500 25.301 1.00 94.19 87 GLN A N 1
ATOM 660 C CA . GLN A 1 87 ? -18.896 -4.175 25.250 1.00 94.19 87 GLN A CA 1
ATOM 661 C C . GLN A 1 87 ? -18.851 -5.241 24.142 1.00 94.19 87 GLN A C 1
ATOM 663 O O . GLN A 1 87 ? -17.840 -5.372 23.447 1.00 94.19 87 GLN A O 1
ATOM 668 N N . THR A 1 88 ? -19.936 -6.001 23.965 1.00 97.12 88 THR A N 1
ATOM 669 C CA . THR A 1 88 ? -20.047 -7.029 22.917 1.00 97.12 88 THR A CA 1
ATOM 670 C C . THR A 1 88 ? -20.018 -6.397 21.529 1.00 97.12 88 THR A C 1
ATOM 672 O O . THR A 1 88 ? -19.278 -6.859 20.660 1.00 97.12 88 THR A O 1
ATOM 675 N N . ASP A 1 89 ? -20.770 -5.316 21.330 1.00 96.12 89 ASP A N 1
ATOM 676 C CA . ASP A 1 89 ? -20.830 -4.606 20.053 1.00 96.12 89 ASP A CA 1
ATOM 677 C C . ASP A 1 89 ? -19.504 -3.925 19.716 1.00 96.12 89 ASP A C 1
ATOM 679 O O . ASP A 1 89 ? -19.033 -4.031 18.583 1.00 96.12 89 ASP A O 1
ATOM 683 N N . TYR A 1 90 ? -18.844 -3.310 20.702 1.00 96.25 90 TYR A N 1
ATOM 684 C CA . TYR A 1 90 ? -17.496 -2.771 20.530 1.00 96.25 90 TYR A CA 1
ATOM 685 C C . TYR A 1 90 ? -16.500 -3.863 20.122 1.00 96.25 90 TYR A C 1
ATOM 687 O O . TYR A 1 90 ? -15.745 -3.690 19.168 1.00 96.25 90 TYR A O 1
ATOM 695 N N . THR A 1 91 ? -16.537 -5.020 20.788 1.00 96.44 91 THR A N 1
ATOM 696 C CA . THR A 1 91 ? -15.644 -6.147 20.473 1.00 96.44 91 THR A CA 1
ATOM 697 C C . THR A 1 91 ? -15.878 -6.670 19.054 1.00 96.44 91 THR A C 1
ATOM 699 O O . THR A 1 91 ? -14.917 -6.918 18.328 1.00 96.44 91 THR A O 1
ATOM 702 N N . ARG A 1 92 ? -17.144 -6.796 18.630 1.00 96.94 92 ARG A N 1
ATOM 703 C CA . ARG A 1 92 ? -17.496 -7.187 17.256 1.00 96.94 92 ARG A CA 1
ATOM 704 C C . ARG A 1 92 ? -16.994 -6.161 16.239 1.00 96.94 92 ARG A C 1
ATOM 706 O O . ARG A 1 92 ? -16.332 -6.543 15.283 1.00 96.94 92 ARG A O 1
ATOM 713 N N . SER A 1 93 ? -17.238 -4.874 16.490 1.00 96.00 93 SER A N 1
ATOM 714 C CA . SER A 1 93 ? -16.768 -3.780 15.631 1.00 96.00 93 SER A CA 1
ATOM 715 C C . SER A 1 93 ? -15.247 -3.806 15.461 1.00 96.00 93 SER A C 1
ATOM 717 O O . SER A 1 93 ? -14.748 -3.748 14.340 1.00 96.00 93 SER A O 1
ATOM 719 N N . MET A 1 94 ? -14.498 -3.981 16.555 1.00 95.06 94 MET A N 1
ATOM 720 C CA . MET A 1 94 ? -13.036 -4.079 16.511 1.00 95.06 94 MET A CA 1
ATOM 721 C C . MET A 1 94 ? -12.547 -5.291 15.711 1.00 95.06 94 MET A C 1
ATOM 723 O O . MET A 1 94 ? -11.548 -5.192 14.999 1.00 95.06 94 MET A O 1
ATOM 727 N N . PHE A 1 95 ? -13.242 -6.427 15.803 1.00 97.19 95 PHE A N 1
ATOM 728 C CA . PHE A 1 95 ? -12.920 -7.610 15.007 1.00 97.19 95 PHE A CA 1
ATOM 729 C C . PHE A 1 95 ? -13.131 -7.358 13.509 1.00 97.19 95 PHE A C 1
ATOM 731 O O . PHE A 1 95 ? -12.224 -7.611 12.714 1.00 97.19 95 PHE A O 1
ATOM 738 N N . ASP A 1 96 ? -14.282 -6.800 13.131 1.00 96.56 96 ASP A N 1
ATOM 739 C CA . ASP A 1 96 ? -14.597 -6.487 11.734 1.00 96.56 96 ASP A CA 1
ATOM 740 C C . ASP A 1 96 ? -13.596 -5.471 11.157 1.00 96.56 96 ASP A C 1
ATOM 742 O O . ASP A 1 96 ? -13.070 -5.653 10.056 1.00 96.56 96 ASP A O 1
ATOM 746 N N . GLN A 1 97 ? -13.257 -4.433 11.928 1.00 95.88 97 GLN A N 1
ATOM 747 C CA . GLN A 1 97 ? -12.237 -3.448 11.558 1.00 95.88 97 GLN A CA 1
ATOM 748 C C . GLN A 1 97 ? -10.862 -4.090 11.353 1.00 95.88 97 GLN A C 1
ATOM 750 O O . GLN A 1 97 ? -10.188 -3.783 10.371 1.00 95.88 97 GLN A O 1
ATOM 755 N N . PHE A 1 98 ? -10.446 -5.000 12.236 1.00 95.94 98 PHE A N 1
ATOM 756 C CA . PHE A 1 98 ? -9.161 -5.687 12.112 1.00 95.94 98 PHE A CA 1
ATOM 757 C C . PHE A 1 98 ? -9.085 -6.555 10.851 1.00 95.94 98 PHE A C 1
ATOM 759 O O . PHE A 1 98 ? -8.088 -6.510 10.130 1.00 95.94 98 PHE A O 1
ATOM 766 N N . VAL A 1 99 ? -10.137 -7.320 10.550 1.00 97.88 99 VAL A N 1
ATOM 767 C CA . VAL A 1 99 ? -10.197 -8.151 9.335 1.00 97.88 99 VAL A CA 1
ATOM 768 C C . VAL A 1 99 ? -10.129 -7.284 8.075 1.00 97.88 99 VAL A C 1
ATOM 770 O O . VAL A 1 99 ? -9.382 -7.594 7.139 1.00 97.88 99 VAL A O 1
ATOM 773 N N . ASN A 1 100 ? -10.849 -6.161 8.069 1.00 97.00 100 ASN A N 1
ATOM 774 C CA . ASN A 1 100 ? -10.794 -5.197 6.973 1.00 97.00 100 ASN A CA 1
ATOM 775 C C . ASN A 1 100 ? -9.388 -4.604 6.819 1.00 97.00 100 ASN A C 1
ATOM 777 O O . ASN A 1 100 ? -8.864 -4.549 5.705 1.00 97.00 100 ASN A O 1
ATOM 781 N N . GLN A 1 101 ? -8.744 -4.231 7.927 1.00 97.25 101 GLN A N 1
ATOM 782 C CA . GLN A 1 101 ? -7.386 -3.693 7.919 1.00 97.25 101 GLN A CA 1
ATOM 783 C C . GLN A 1 101 ? -6.367 -4.704 7.389 1.00 97.25 101 GLN A C 1
ATOM 785 O O . GLN A 1 101 ? -5.517 -4.356 6.571 1.00 97.25 101 GLN A O 1
ATOM 790 N N . ALA A 1 102 ? -6.466 -5.966 7.808 1.00 96.81 102 ALA A N 1
ATOM 791 C CA . ALA A 1 102 ? -5.593 -7.033 7.330 1.00 96.81 102 ALA A CA 1
ATOM 792 C C . ALA A 1 102 ? -5.725 -7.233 5.812 1.00 96.81 102 ALA A C 1
ATOM 794 O O . ALA A 1 102 ? -4.719 -7.334 5.108 1.00 96.81 102 ALA A O 1
ATOM 795 N N . THR A 1 103 ? -6.961 -7.219 5.304 1.00 97.81 103 THR A N 1
ATOM 796 C CA . THR A 1 103 ? -7.241 -7.300 3.862 1.00 97.81 103 THR A CA 1
ATOM 797 C C . THR A 1 103 ? -6.621 -6.116 3.121 1.00 97.81 103 THR A C 1
ATOM 799 O O . THR A 1 103 ? -5.900 -6.301 2.143 1.00 97.81 103 THR A O 1
ATOM 802 N N . LYS A 1 104 ? -6.809 -4.899 3.642 1.00 97.12 104 LYS A N 1
ATOM 803 C CA . LYS A 1 104 ? -6.279 -3.671 3.043 1.00 97.12 104 LYS A CA 1
ATOM 804 C C . LYS A 1 104 ? -4.750 -3.659 2.986 1.00 97.12 104 LYS A C 1
ATOM 806 O O . LYS A 1 104 ? -4.181 -3.365 1.938 1.00 97.12 104 LYS A O 1
ATOM 811 N N . ILE A 1 105 ? -4.072 -4.039 4.071 1.00 97.06 105 ILE A N 1
ATOM 812 C CA . ILE A 1 105 ? -2.604 -4.149 4.109 1.00 97.06 105 ILE A CA 1
ATOM 813 C C . ILE A 1 105 ? -2.098 -5.194 3.103 1.00 97.06 105 ILE A C 1
ATOM 815 O O . ILE A 1 105 ? -1.095 -4.955 2.421 1.00 97.06 105 ILE A O 1
ATOM 819 N N . ASN A 1 106 ? -2.784 -6.335 2.980 1.00 97.50 106 ASN A N 1
ATOM 820 C CA . ASN A 1 106 ? -2.441 -7.358 1.994 1.00 97.50 106 ASN A CA 1
ATOM 821 C C . ASN A 1 106 ? -2.548 -6.815 0.560 1.00 97.50 106 ASN A C 1
ATOM 823 O O . ASN A 1 106 ? -1.594 -6.932 -0.212 1.00 97.50 106 ASN A O 1
ATOM 827 N N . ASP A 1 107 ? -3.655 -6.151 0.227 1.00 97.25 107 ASP A N 1
ATOM 828 C CA . ASP A 1 107 ? -3.865 -5.562 -1.100 1.00 97.25 107 ASP A CA 1
ATOM 829 C C . ASP A 1 107 ? -2.824 -4.480 -1.414 1.00 97.25 107 ASP A C 1
ATOM 831 O O . ASP A 1 107 ? -2.259 -4.446 -2.510 1.00 97.25 107 ASP A O 1
ATOM 835 N N . MET A 1 108 ? -2.498 -3.632 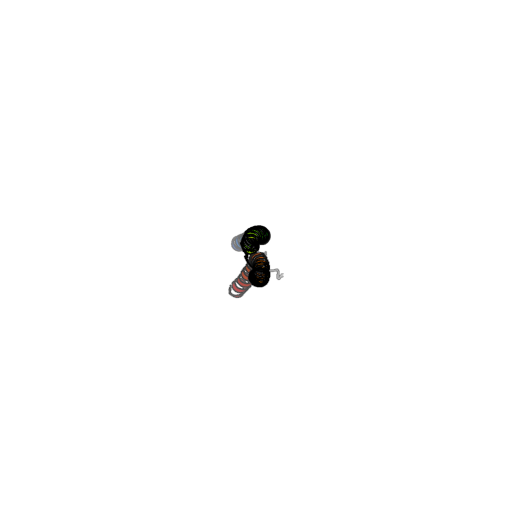-0.436 1.00 97.75 108 MET A N 1
ATOM 836 C CA . MET A 1 108 ? -1.457 -2.611 -0.576 1.00 97.75 108 MET A CA 1
ATOM 837 C C . MET A 1 108 ? -0.073 -3.219 -0.799 1.00 97.75 108 MET A C 1
ATOM 839 O O . MET A 1 108 ? 0.689 -2.716 -1.624 1.00 97.75 108 MET A O 1
ATOM 843 N N . THR A 1 109 ? 0.246 -4.313 -0.107 1.00 96.75 109 THR A N 1
ATOM 844 C CA . THR A 1 109 ? 1.524 -5.018 -0.272 1.00 96.75 109 THR A CA 1
ATOM 845 C C . THR A 1 109 ? 1.618 -5.662 -1.657 1.00 96.75 109 THR A C 1
ATOM 847 O O . THR A 1 109 ? 2.652 -5.549 -2.318 1.00 96.75 109 THR A O 1
ATOM 850 N N . MET A 1 110 ? 0.531 -6.270 -2.142 1.00 97.75 110 MET A N 1
ATOM 851 C CA . MET A 1 110 ? 0.470 -6.831 -3.496 1.00 97.75 110 MET A CA 1
ATOM 852 C C . MET A 1 110 ? 0.576 -5.748 -4.572 1.00 97.75 110 MET A C 1
ATOM 854 O O . MET A 1 110 ? 1.307 -5.925 -5.547 1.00 97.75 110 MET A O 1
ATOM 858 N N . SER A 1 111 ? -0.099 -4.609 -4.387 1.00 96.69 111 SER A N 1
ATOM 859 C CA . SER A 1 111 ? 0.023 -3.464 -5.297 1.00 96.69 111 SER A CA 1
ATOM 860 C C . SER A 1 111 ? 1.446 -2.926 -5.313 1.00 96.69 111 SER A C 1
ATOM 862 O O . SER A 1 111 ? 1.992 -2.724 -6.390 1.00 96.69 111 SER A O 1
ATOM 864 N N . MET A 1 112 ? 2.072 -2.750 -4.145 1.00 97.44 112 MET A N 1
ATOM 865 C CA . MET A 1 112 ? 3.463 -2.306 -4.058 1.00 97.44 112 MET A CA 1
ATOM 866 C C . MET A 1 112 ? 4.380 -3.250 -4.835 1.00 97.44 112 MET A C 1
ATOM 868 O O . MET A 1 112 ? 5.138 -2.785 -5.675 1.00 97.44 112 MET A O 1
ATOM 872 N N . ALA A 1 113 ? 4.280 -4.565 -4.616 1.00 96.62 113 ALA A N 1
ATOM 873 C CA . ALA A 1 113 ? 5.084 -5.533 -5.357 1.00 96.62 113 ALA A CA 1
ATOM 874 C C . ALA A 1 113 ? 4.858 -5.412 -6.873 1.00 96.62 113 ALA A C 1
ATOM 876 O O . ALA A 1 113 ? 5.818 -5.297 -7.635 1.00 96.62 113 ALA A O 1
ATOM 877 N N . LYS A 1 114 ? 3.596 -5.379 -7.316 1.00 97.38 114 LYS A N 1
ATOM 878 C CA . LYS A 1 114 ? 3.245 -5.238 -8.735 1.00 97.38 114 LYS A CA 1
ATOM 879 C C . LYS A 1 114 ? 3.833 -3.963 -9.347 1.00 97.38 114 LYS A C 1
ATOM 881 O O . LYS A 1 114 ? 4.473 -4.037 -10.394 1.00 97.38 114 LYS A O 1
ATOM 886 N N . ASP A 1 115 ? 3.646 -2.826 -8.687 1.00 97.06 115 ASP A N 1
ATOM 887 C CA . ASP A 1 115 ? 4.103 -1.519 -9.160 1.00 97.06 115 ASP A CA 1
ATOM 888 C C . ASP A 1 115 ? 5.638 -1.436 -9.177 1.00 97.06 115 ASP A C 1
ATOM 890 O O . ASP A 1 115 ? 6.218 -0.841 -10.083 1.00 97.06 115 ASP A O 1
ATOM 894 N N . SER A 1 116 ? 6.315 -2.083 -8.223 1.00 96.81 116 SER A N 1
ATOM 895 C CA . SER A 1 116 ? 7.778 -2.179 -8.187 1.00 96.81 116 SER A CA 1
ATOM 896 C C . SER A 1 116 ? 8.347 -3.018 -9.332 1.00 96.81 116 SER A C 1
ATOM 898 O O . SER A 1 116 ? 9.420 -2.696 -9.843 1.00 96.81 116 SER A O 1
ATOM 900 N N . TYR A 1 117 ? 7.659 -4.081 -9.759 1.00 95.44 117 TYR A N 1
ATOM 901 C CA . TYR A 1 117 ? 8.130 -4.950 -10.845 1.00 95.44 117 TYR A CA 1
ATOM 902 C C . TYR A 1 117 ? 7.731 -4.478 -12.246 1.00 95.44 117 TYR A C 1
ATOM 904 O O . TYR A 1 117 ? 8.407 -4.841 -13.212 1.00 95.44 117 TYR A O 1
ATOM 912 N N . ALA A 1 118 ? 6.676 -3.670 -12.376 1.00 97.06 118 ALA A N 1
ATOM 913 C CA . ALA A 1 118 ? 6.165 -3.227 -13.672 1.00 97.06 118 ALA A CA 1
ATOM 914 C C . ALA A 1 118 ? 7.238 -2.588 -14.585 1.00 97.06 118 ALA A C 1
ATOM 916 O O . ALA A 1 118 ? 7.369 -3.059 -15.715 1.00 97.06 118 ALA A O 1
ATOM 917 N N . PRO A 1 119 ? 8.100 -1.655 -14.123 1.00 96.25 119 PRO A N 1
ATOM 918 C CA . PRO A 1 119 ? 9.108 -1.035 -14.991 1.00 96.25 119 PRO A CA 1
ATOM 919 C C . PRO A 1 119 ? 10.104 -2.043 -15.577 1.00 96.25 119 PRO A C 1
ATOM 921 O O . PRO A 1 119 ? 10.520 -1.932 -16.728 1.00 96.25 119 PRO A O 1
ATOM 924 N N . ILE A 1 120 ? 10.475 -3.066 -14.803 1.00 94.88 120 ILE A N 1
ATOM 925 C CA . ILE A 1 120 ? 11.376 -4.130 -15.265 1.00 94.88 120 ILE A CA 1
ATOM 926 C C . ILE A 1 120 ? 10.667 -5.002 -16.305 1.00 94.88 120 ILE A C 1
ATOM 928 O O . ILE A 1 120 ? 11.257 -5.348 -17.329 1.00 94.88 120 ILE A O 1
ATOM 932 N N . ASN A 1 121 ? 9.397 -5.338 -16.070 1.00 95.31 121 ASN A N 1
ATOM 933 C CA . ASN A 1 121 ? 8.598 -6.101 -17.024 1.00 95.31 121 ASN A CA 1
ATOM 934 C C . ASN A 1 121 ? 8.420 -5.351 -18.359 1.00 95.31 121 ASN A C 1
ATOM 936 O O . ASN A 1 121 ? 8.492 -5.960 -19.430 1.00 95.31 121 ASN A O 1
ATOM 940 N N . ASP A 1 122 ? 8.274 -4.028 -18.310 1.00 95.75 122 ASP A N 1
ATOM 941 C CA . ASP A 1 122 ? 8.196 -3.182 -19.503 1.00 95.75 122 ASP A CA 1
ATOM 942 C C . ASP A 1 122 ? 9.510 -3.211 -20.297 1.00 95.75 122 ASP A C 1
ATOM 944 O O . ASP A 1 122 ? 9.489 -3.320 -21.524 1.00 95.75 122 ASP A O 1
ATOM 948 N N . ARG A 1 123 ? 10.670 -3.233 -19.621 1.00 94.69 123 ARG A N 1
ATOM 949 C CA . ARG A 1 123 ? 11.980 -3.413 -20.281 1.00 94.69 123 ARG A CA 1
ATOM 950 C C . ARG A 1 123 ? 12.123 -4.771 -20.959 1.00 94.69 123 ARG A C 1
ATOM 952 O O . ARG A 1 123 ? 12.643 -4.841 -22.073 1.00 94.69 123 ARG A O 1
ATOM 959 N N . VAL A 1 124 ? 11.650 -5.842 -20.320 1.00 92.75 124 VAL A N 1
ATOM 960 C CA . VAL A 1 124 ? 11.638 -7.187 -20.923 1.00 92.75 124 VAL A CA 1
ATOM 961 C C . VAL A 1 124 ? 10.762 -7.204 -22.178 1.00 92.75 124 VAL A C 1
ATOM 963 O O . VAL A 1 124 ? 11.172 -7.738 -23.210 1.00 92.75 124 VAL A O 1
ATOM 966 N N . THR A 1 125 ? 9.594 -6.565 -22.116 1.00 94.25 125 THR A N 1
ATOM 967 C CA . THR A 1 125 ? 8.665 -6.456 -23.250 1.00 94.25 125 THR A CA 1
ATOM 968 C C . THR A 1 125 ? 9.278 -5.650 -24.396 1.00 94.25 125 THR A C 1
ATOM 970 O O . THR A 1 125 ? 9.319 -6.128 -25.530 1.00 94.25 125 THR A O 1
ATOM 973 N N . ALA A 1 126 ? 9.859 -4.483 -24.102 1.00 91.31 126 ALA A N 1
ATOM 974 C CA . ALA A 1 126 ? 10.534 -3.644 -25.092 1.00 91.31 126 ALA A CA 1
ATOM 975 C C . ALA A 1 126 ? 11.689 -4.382 -25.793 1.00 91.31 126 ALA A C 1
ATOM 977 O O . ALA A 1 126 ? 11.878 -4.262 -27.006 1.00 91.31 126 ALA A O 1
ATOM 978 N N . PHE A 1 127 ? 12.446 -5.196 -25.052 1.00 89.69 127 PHE A N 1
ATOM 979 C CA . PHE A 1 127 ? 13.499 -6.027 -25.630 1.00 89.69 127 PHE A CA 1
ATOM 980 C C . PHE A 1 127 ? 12.947 -7.129 -26.548 1.00 89.69 127 PHE A C 1
ATOM 982 O O . PHE A 1 127 ? 13.482 -7.353 -27.637 1.00 89.69 127 PHE A O 1
ATOM 989 N N . ALA A 1 128 ? 11.859 -7.795 -26.149 1.00 91.81 128 ALA A N 1
ATOM 990 C CA . ALA A 1 128 ? 11.199 -8.798 -26.983 1.00 91.81 128 ALA A CA 1
ATOM 991 C C . ALA A 1 128 ? 10.700 -8.195 -28.310 1.00 91.81 128 ALA A C 1
ATOM 993 O O . ALA A 1 128 ? 10.922 -8.778 -29.376 1.00 91.81 128 ALA A O 1
ATOM 994 N N . GLU A 1 129 ? 10.112 -6.996 -28.267 1.00 90.19 129 GLU A N 1
ATOM 995 C CA . GLU A 1 129 ? 9.700 -6.255 -29.465 1.00 90.19 129 GLU A CA 1
ATOM 996 C C . GLU A 1 129 ? 10.881 -5.891 -30.370 1.00 90.19 129 GLU A C 1
ATOM 998 O O . GLU A 1 129 ? 10.767 -5.960 -31.596 1.00 90.19 129 GLU A O 1
ATOM 1003 N N . LEU A 1 130 ? 12.028 -5.518 -29.792 1.00 86.81 130 LEU A N 1
ATOM 1004 C CA . LEU A 1 130 ? 13.240 -5.211 -30.554 1.00 86.81 130 LEU A CA 1
ATOM 1005 C C . LEU A 1 130 ? 13.741 -6.440 -31.320 1.00 86.81 130 LEU A C 1
ATOM 1007 O O . LEU A 1 130 ? 14.046 -6.333 -32.509 1.00 86.81 130 LEU A O 1
ATOM 1011 N N . ILE A 1 131 ? 13.773 -7.614 -30.677 1.00 87.38 131 ILE A N 1
ATOM 1012 C CA . ILE A 1 131 ? 14.129 -8.877 -31.343 1.00 87.38 131 ILE A CA 1
ATOM 1013 C C . ILE A 1 131 ? 13.141 -9.188 -32.468 1.00 87.38 131 ILE A C 1
ATOM 1015 O O . ILE A 1 131 ? 13.553 -9.589 -33.556 1.00 87.38 131 ILE A O 1
ATOM 1019 N N . GLN A 1 132 ? 11.843 -9.010 -32.224 1.00 91.12 132 GLN A N 1
ATOM 1020 C CA . GLN A 1 132 ? 10.820 -9.262 -33.233 1.00 91.12 132 GLN A CA 1
ATOM 1021 C C . GLN A 1 132 ? 10.995 -8.345 -34.452 1.00 91.12 132 GLN A C 1
ATOM 1023 O O . GLN A 1 132 ? 10.969 -8.831 -35.581 1.00 91.12 132 GLN A O 1
ATOM 1028 N N . LYS A 1 133 ? 11.235 -7.047 -34.233 1.00 85.38 133 LYS A N 1
ATOM 1029 C CA . LYS A 1 133 ? 11.506 -6.074 -35.305 1.00 85.38 133 LYS A CA 1
ATOM 1030 C C . LYS A 1 133 ? 12.769 -6.432 -36.087 1.00 85.38 133 LYS A C 1
ATOM 1032 O O . LYS A 1 133 ? 12.746 -6.384 -37.308 1.00 85.38 133 LYS A O 1
ATOM 1037 N N . ALA A 1 134 ? 13.836 -6.850 -35.405 1.00 80.94 134 ALA A N 1
ATOM 1038 C CA . ALA A 1 134 ? 15.085 -7.257 -36.049 1.00 80.94 134 ALA A CA 1
ATOM 1039 C C . ALA A 1 134 ? 14.958 -8.548 -36.877 1.00 80.94 134 ALA A C 1
ATOM 1041 O O . ALA A 1 134 ? 15.693 -8.717 -37.838 1.00 80.94 134 ALA A O 1
ATOM 1042 N N . ARG A 1 135 ? 14.041 -9.457 -36.520 1.00 80.38 135 ARG A N 1
ATOM 1043 C CA . ARG A 1 135 ? 13.741 -10.667 -37.312 1.00 80.38 135 ARG A CA 1
ATOM 1044 C C . ARG A 1 135 ? 12.846 -10.396 -38.523 1.00 80.38 135 ARG A C 1
ATOM 1046 O O . ARG A 1 135 ? 12.791 -11.232 -39.418 1.00 80.38 135 ARG A O 1
ATOM 1053 N N . ALA A 1 136 ? 12.091 -9.301 -38.497 1.00 76.81 136 ALA A N 1
ATOM 1054 C CA . ALA A 1 136 ? 11.180 -8.901 -39.567 1.00 76.81 136 ALA A CA 1
ATOM 1055 C C . ALA A 1 136 ? 11.826 -7.952 -40.596 1.00 76.81 136 ALA A C 1
ATOM 1057 O O . ALA A 1 136 ? 11.203 -7.680 -41.622 1.00 76.81 136 ALA A O 1
ATOM 1058 N N . ALA A 1 137 ? 13.026 -7.440 -40.300 1.00 60.03 137 ALA A N 1
ATOM 1059 C CA . ALA A 1 137 ? 13.858 -6.608 -41.169 1.00 60.03 137 ALA A CA 1
ATOM 1060 C C . ALA A 1 137 ? 14.866 -7.466 -41.947 1.00 60.03 137 ALA A C 1
ATOM 1062 O O . ALA A 1 137 ? 15.171 -7.086 -43.098 1.00 60.03 137 ALA A O 1
#

Solvent-accessible surface area (backbone atoms only — not comparable to full-atom values): 7499 Å² total; per-residue (Å²): 138,84,91,79,75,87,83,79,70,85,72,90,40,70,68,55,53,49,51,52,49,52,52,51,52,51,55,54,49,54,53,48,53,53,52,50,23,50,52,50,16,53,50,34,39,52,53,33,52,52,50,53,53,52,49,54,54,49,53,51,52,51,53,51,54,51,50,53,52,49,51,55,52,45,74,67,42,89,43,71,70,53,32,53,50,50,54,51,52,49,52,51,50,51,50,56,50,48,54,52,48,53,51,50,53,51,52,48,52,52,48,23,52,51,52,26,45,44,40,55,52,50,53,55,50,54,50,52,52,51,53,53,53,64,74,73,106

Mean predicted aligned error: 8.8 Å

Radius of gyration: 32.51 Å; Cα contacts (8 Å, |Δi|>4): 48; chains: 1; bounding box: 79×24×99 Å

Sequence (137 aa):
MPTKAKETTPGFDKSTMEAVQQGAERTVDMSKDNMEAWMQSMNATAKGLEKLSGENLEFAKHTMDESIKASKAMMSAKTMQEFITLQTDYTRSMFDQFVNQATKINDMTMSMAKDSYAPINDRVTAFAELIQKARAA

Nearest PDB structures (foldseek):
  4ke2-assembly2_B  TM=8.591E-01  e=2.617E-01  Pseudopleuronectes americanus
  5izs-assembly2_D  TM=7.408E-01  e=1.800E+00  synthetic construct
  5izs-assembly2_E  TM=7.190E-01  e=2.291E+00  synthetic construct
  8j07-assembly1_3  TM=5.212E-01  e=5.659E+00  Homo sapiens
  8ek4-assembly1_A  TM=4.496E-01  e=4.447E+00  synthetic construct

Secondary structure (DSSP, 8-state):
-------------HHHHHHHHHHHHHHHHHHHHHHHHHHHHHHHHHHHHHHHHHHHHHHHHHHHHHHHHHHHHHHT-SSHHHHHHHHHHHHHHHHHHHHHHHHHHHHHHHHHHHHHHHHHHHHHHHHHHHHHHHHH-

Foldseek 3Di:
DDDDDDPPPPDPDPVVVVVVVVVVVVVVVLVVLVVVLQVQLVVLLVVLVVVLVVLVVVLVVVLVVLVVVLVVQLVPDPDPVSNVVSVVVSVVVVVVSVVVSVVVSVVSVVSSVCSSCVSVVVSVVVVVVVVVVVVVD

pLDDT: mean 89.51, std 13.96, range [36.91, 98.12]